Protein AF-A0A9W6IIV3-F1 (afdb_monomer_lite)

Sequence (182 aa):
MILTMTLAASLAQSWMRPPVENPAGPDISGHYAELQASGVSGCNTAGVPRTLDIHILAEPPHYRSANIGEMAYDLGEGDAPGGSFTVAGQPDRKALADGSERIGFGGGWVHTAGRYVDGITDGQLRGRVEVELDRLADGTLRLVSITRAERQNDEGVPVVTDGRLPDGTELRPFSRCGDASR

Radius of gyration: 20.46 Å; chains: 1; bounding box: 59×36×72 Å

Foldseek 3Di:
DDDDDDDDDPPPPPADDDQPPDQVDCLLAFKWFFADPVRHGPQPPPDDTWIKGWFFASADLDPVFQFGIKIWTDPDDDPLHTDMFTWGHGWDWDQDPQRWIKTKTKGAHAPDQADQDPNGGPGDGFWMWIWIWIQDPVRWIQTAWIWTGGNVGPDTDTCHHRQAGPVRDHTHTIDGPPPPDD

Secondary structure (DSSP, 8-state):
-------SSSSSTTS-PPP-SS---GGG-EEEEEPPTTS--GGG-SS---EEEEEE-SS-SSTT--EEEEEEEE--SSSS--EEEEEESPPEEEE-TTS-EEEEEEEEEESS--EEETTEEE--EEEEEEEEEEE-TTS-EEEEEEEEE-TT-SSPEEEEBTTB-TT-PBPPPEEETT----

Organism: NCBI:txid144022

Structure (mmCIF, N/CA/C/O backbone):
data_AF-A0A9W6IIV3-F1
#
_entry.id   AF-A0A9W6IIV3-F1
#
loop_
_atom_site.group_PDB
_atom_site.id
_atom_site.type_symbol
_atom_site.label_atom_id
_atom_site.label_alt_id
_atom_site.label_comp_id
_atom_site.label_asym_id
_atom_site.label_entity_id
_atom_site.label_seq_id
_atom_site.pdbx_PDB_ins_code
_atom_site.Cartn_x
_atom_site.Cartn_y
_atom_site.Cartn_z
_atom_site.occupancy
_atom_site.B_iso_or_equiv
_atom_site.auth_seq_id
_atom_site.auth_comp_id
_atom_site.auth_asym_id
_atom_site.auth_atom_id
_atom_site.pdbx_PDB_model_num
ATOM 1 N N . MET A 1 1 ? 41.850 18.085 -52.573 1.00 41.84 1 MET A N 1
ATOM 2 C CA . MET A 1 1 ? 41.629 18.820 -51.309 1.00 41.84 1 MET A CA 1
ATOM 3 C C . MET A 1 1 ? 40.527 18.106 -50.554 1.00 41.84 1 MET A C 1
ATOM 5 O O . MET A 1 1 ? 39.509 17.791 -51.151 1.00 41.84 1 MET A O 1
ATOM 9 N N . ILE A 1 2 ? 40.821 17.732 -49.314 1.00 40.38 2 ILE A N 1
ATOM 10 C CA . ILE A 1 2 ? 40.110 16.730 -48.518 1.00 40.38 2 ILE A CA 1
ATOM 11 C C . ILE A 1 2 ? 38.774 17.295 -48.021 1.00 40.38 2 ILE A C 1
ATOM 13 O O . ILE A 1 2 ? 38.748 18.313 -47.336 1.00 40.38 2 ILE A O 1
ATOM 17 N N . LEU A 1 3 ? 37.680 16.620 -48.377 1.00 44.97 3 LEU A N 1
ATOM 18 C CA . LEU A 1 3 ? 36.332 16.857 -47.874 1.00 44.97 3 LEU A CA 1
ATOM 19 C C . LEU A 1 3 ? 36.047 15.802 -46.796 1.00 44.97 3 LEU A C 1
ATOM 21 O O . LEU A 1 3 ? 35.535 14.729 -47.091 1.00 44.97 3 LEU A O 1
ATOM 25 N N . THR A 1 4 ? 36.428 16.068 -45.552 1.00 48.38 4 THR A N 1
ATOM 26 C CA . THR A 1 4 ? 36.047 15.225 -44.411 1.00 48.38 4 THR A CA 1
ATOM 27 C C . THR A 1 4 ? 35.919 16.094 -43.178 1.00 48.38 4 THR A C 1
ATOM 29 O O . THR A 1 4 ? 36.920 16.643 -42.734 1.00 48.38 4 THR A O 1
ATOM 32 N N . MET A 1 5 ? 34.705 16.197 -42.641 1.00 50.72 5 MET A N 1
ATOM 33 C CA . MET A 1 5 ? 34.384 16.149 -41.207 1.00 50.72 5 MET A CA 1
ATOM 34 C C . MET A 1 5 ? 32.991 16.737 -41.005 1.00 50.72 5 MET A C 1
ATOM 36 O O . MET A 1 5 ? 32.831 17.948 -40.942 1.00 50.72 5 MET A O 1
ATOM 40 N N . THR A 1 6 ? 31.975 15.880 -40.924 1.00 52.38 6 THR A N 1
ATOM 41 C CA . THR A 1 6 ? 30.708 16.157 -40.216 1.00 52.38 6 THR A CA 1
ATOM 42 C C . THR A 1 6 ? 29.886 14.872 -40.176 1.00 52.38 6 THR A C 1
ATOM 44 O O . THR A 1 6 ? 28.881 14.734 -40.853 1.00 52.38 6 THR A O 1
ATOM 47 N N . LEU A 1 7 ? 30.345 13.878 -39.414 1.00 45.00 7 LEU A N 1
ATOM 48 C CA . LEU A 1 7 ? 29.535 12.705 -39.060 1.00 45.00 7 LEU A CA 1
ATOM 49 C C . LEU A 1 7 ? 30.099 12.071 -37.783 1.00 45.00 7 LEU A C 1
ATOM 51 O O . LEU A 1 7 ? 30.677 10.993 -37.795 1.00 45.00 7 LEU A O 1
ATOM 55 N N . ALA A 1 8 ? 29.986 12.794 -36.670 1.00 47.94 8 ALA A N 1
ATOM 56 C CA . ALA A 1 8 ? 30.289 12.254 -35.343 1.00 47.94 8 ALA A CA 1
ATOM 57 C C . ALA A 1 8 ? 29.448 12.926 -34.242 1.00 47.94 8 ALA A C 1
ATOM 59 O O . ALA A 1 8 ? 29.956 13.196 -33.162 1.00 47.94 8 ALA A O 1
ATOM 60 N N . ALA A 1 9 ? 28.175 13.247 -34.512 1.00 44.16 9 ALA A N 1
ATOM 61 C CA . ALA A 1 9 ? 27.335 13.967 -33.543 1.00 44.16 9 ALA A CA 1
ATOM 62 C C . ALA A 1 9 ? 25.944 13.359 -33.290 1.00 44.16 9 ALA A C 1
ATOM 64 O O . ALA A 1 9 ? 25.141 13.978 -32.608 1.00 44.16 9 ALA A O 1
ATOM 65 N N . SER A 1 10 ? 25.635 12.163 -33.799 1.00 42.47 10 SER A N 1
ATOM 66 C CA . SER A 1 10 ? 24.274 11.597 -33.701 1.00 42.47 10 SER A CA 1
ATOM 67 C C . SER A 1 10 ? 24.168 10.247 -32.979 1.00 42.47 10 SER A C 1
ATOM 69 O O . SER A 1 10 ? 23.115 9.622 -33.023 1.00 42.47 10 SER A O 1
ATOM 71 N N . LEU A 1 11 ? 25.209 9.801 -32.263 1.00 43.69 11 LEU A N 1
ATOM 72 C CA . LEU A 1 11 ? 25.170 8.539 -31.496 1.00 43.69 11 LEU A CA 1
ATOM 73 C C . LEU A 1 11 ? 25.216 8.706 -29.967 1.00 43.69 11 LEU A C 1
ATOM 75 O O . LEU A 1 11 ? 25.156 7.711 -29.251 1.00 43.69 11 LEU A O 1
ATOM 79 N N . ALA A 1 12 ? 25.268 9.938 -29.451 1.00 41.34 12 ALA A N 1
ATOM 80 C CA . ALA A 1 12 ? 25.279 10.189 -28.006 1.00 41.34 12 ALA A CA 1
ATOM 81 C C . ALA A 1 12 ? 23.880 10.430 -27.396 1.00 41.34 12 ALA A C 1
ATOM 83 O O . ALA A 1 12 ? 23.737 10.399 -26.177 1.00 41.34 12 ALA A O 1
ATOM 84 N N . GLN A 1 13 ? 22.834 10.632 -28.207 1.00 41.81 13 GLN A N 1
ATOM 85 C CA . GLN A 1 13 ? 21.512 11.067 -27.722 1.00 41.81 13 GLN A CA 1
ATOM 86 C C . GLN A 1 13 ? 20.537 9.952 -27.293 1.00 41.81 13 GLN A C 1
ATOM 88 O O . GLN A 1 13 ? 19.424 10.265 -26.885 1.00 41.81 13 GLN A O 1
ATOM 93 N N . SER A 1 14 ? 20.897 8.666 -27.355 1.00 36.56 14 SER A N 1
ATOM 94 C CA . SER A 1 14 ? 19.965 7.572 -27.007 1.00 36.56 14 SER A CA 1
ATOM 95 C C . SER A 1 14 ? 20.064 7.069 -25.560 1.00 36.56 14 SER A C 1
ATOM 97 O O . SER A 1 14 ? 19.275 6.213 -25.166 1.00 36.56 14 SER A O 1
ATOM 99 N N . TRP A 1 15 ? 20.990 7.601 -24.754 1.00 44.81 15 TRP A N 1
ATOM 100 C CA . TRP A 1 15 ? 21.350 7.019 -23.449 1.00 44.81 15 TRP A CA 1
ATOM 101 C C . TRP A 1 15 ? 20.938 7.831 -22.223 1.00 44.81 15 TRP A C 1
ATOM 103 O O . TRP A 1 15 ? 21.156 7.386 -21.101 1.00 44.81 15 TRP A O 1
ATOM 113 N N . MET A 1 16 ? 20.320 8.994 -22.407 1.00 42.81 16 MET A N 1
ATOM 114 C CA . MET A 1 16 ? 19.796 9.794 -21.303 1.00 42.81 16 MET A CA 1
ATOM 115 C C . MET A 1 16 ? 18.328 10.064 -21.589 1.00 42.81 16 MET A C 1
ATOM 117 O O . MET A 1 16 ? 17.979 11.050 -22.236 1.00 42.81 16 MET A O 1
ATOM 121 N N . ARG A 1 17 ? 17.448 9.161 -21.137 1.00 53.88 17 ARG A N 1
ATOM 122 C CA . ARG A 1 17 ? 16.072 9.592 -20.885 1.00 53.88 17 ARG A CA 1
ATOM 123 C C . ARG A 1 17 ? 16.166 10.735 -19.868 1.00 53.88 17 ARG A C 1
ATOM 125 O O . ARG A 1 17 ? 16.912 10.577 -18.899 1.00 53.88 17 ARG A O 1
ATOM 132 N N . PRO A 1 18 ? 15.495 11.875 -20.100 1.00 50.59 18 PRO A N 1
ATOM 133 C CA . PRO A 1 18 ? 15.445 12.916 -19.090 1.00 50.59 18 PRO A CA 1
ATOM 134 C C . PRO A 1 18 ? 14.908 12.301 -17.787 1.00 50.59 18 PRO A C 1
ATOM 136 O O . PRO A 1 18 ? 14.045 11.416 -17.858 1.00 50.59 18 PRO A O 1
ATOM 139 N N . PRO A 1 19 ? 15.445 12.705 -16.624 1.00 52.84 19 PRO A N 1
ATOM 140 C CA . PRO A 1 19 ? 14.922 12.269 -15.337 1.00 52.84 19 PRO A CA 1
ATOM 141 C C . PRO A 1 19 ? 13.417 12.541 -15.287 1.00 52.84 19 PRO A C 1
ATOM 143 O O . PRO A 1 19 ? 12.937 13.511 -15.877 1.00 52.84 19 PRO A O 1
ATOM 146 N N . VAL A 1 20 ? 12.672 11.659 -14.621 1.00 56.41 20 VAL A N 1
ATOM 147 C CA . VAL A 1 20 ? 11.228 11.836 -14.438 1.00 56.41 20 VAL A CA 1
ATOM 148 C C . VAL A 1 20 ? 11.016 13.165 -13.711 1.00 56.41 20 VAL A C 1
ATOM 150 O O . VAL A 1 20 ? 11.442 13.323 -12.568 1.00 56.41 20 VAL A O 1
ATOM 153 N N . GLU A 1 21 ? 10.409 14.142 -14.386 1.00 40.44 21 GLU A N 1
ATOM 154 C CA . GLU A 1 21 ? 10.016 15.403 -13.759 1.00 40.44 21 GLU A CA 1
ATOM 155 C C . GLU A 1 21 ? 8.948 15.083 -12.703 1.00 40.44 21 GLU A C 1
ATOM 157 O O . GLU A 1 21 ? 7.884 14.570 -13.038 1.00 40.44 21 GLU A O 1
ATOM 162 N N . ASN A 1 22 ? 9.256 15.356 -11.430 1.00 47.47 22 ASN A N 1
ATOM 163 C CA . ASN A 1 22 ? 8.477 14.973 -10.244 1.00 47.47 22 ASN A CA 1
ATOM 164 C C . ASN A 1 22 ? 8.380 13.455 -10.018 1.00 47.47 22 ASN A C 1
ATOM 166 O O . ASN A 1 22 ? 7.324 12.863 -10.248 1.00 47.47 22 ASN A O 1
ATOM 170 N N . PRO A 1 23 ? 9.447 12.807 -9.511 1.00 52.34 23 PRO A N 1
ATOM 171 C CA . PRO A 1 23 ? 9.302 11.460 -8.982 1.00 52.34 23 PRO A CA 1
ATOM 172 C C . PRO A 1 23 ? 8.232 11.480 -7.888 1.00 52.34 23 PRO A C 1
ATOM 174 O O . PRO A 1 23 ? 8.325 12.259 -6.938 1.00 52.34 23 PRO A O 1
ATOM 177 N N . ALA A 1 24 ? 7.223 10.619 -8.008 1.00 52.44 24 ALA A N 1
ATOM 178 C CA . ALA A 1 24 ? 6.134 10.541 -7.041 1.00 52.44 24 ALA A CA 1
ATOM 179 C C . ALA A 1 24 ? 6.611 10.044 -5.661 1.00 52.44 24 ALA A C 1
ATOM 181 O O . ALA A 1 24 ? 5.833 10.085 -4.722 1.00 52.44 24 ALA A O 1
ATOM 182 N N . GLY A 1 25 ? 7.889 9.681 -5.510 1.00 57.56 25 GLY A N 1
ATOM 183 C CA . GLY A 1 25 ? 8.656 9.818 -4.271 1.00 57.56 25 GLY A CA 1
ATOM 184 C C . GLY A 1 25 ? 8.332 8.846 -3.117 1.00 57.56 25 GLY A C 1
ATOM 185 O O . GLY A 1 25 ? 7.296 8.189 -3.098 1.00 57.56 25 GLY A O 1
ATOM 186 N N . PRO A 1 26 ? 9.240 8.759 -2.121 1.00 62.16 26 PRO A N 1
ATOM 187 C CA . PRO A 1 26 ? 9.206 7.821 -0.989 1.00 62.16 26 PRO A CA 1
ATOM 188 C C . PRO A 1 26 ? 8.255 8.233 0.148 1.00 62.16 26 PRO A C 1
ATOM 190 O O . PRO A 1 26 ? 8.325 7.679 1.243 1.00 62.16 26 PRO A O 1
ATOM 193 N N . ASP A 1 27 ? 7.399 9.232 -0.053 1.00 79.19 27 ASP A N 1
ATOM 194 C CA . ASP A 1 27 ? 6.597 9.840 1.017 1.00 79.19 27 ASP A CA 1
ATOM 195 C C . ASP A 1 27 ? 5.552 8.885 1.618 1.00 79.19 27 ASP A C 1
ATOM 197 O O . ASP A 1 27 ? 5.222 9.015 2.795 1.00 79.19 27 ASP A O 1
ATOM 201 N N . ILE A 1 28 ? 5.086 7.904 0.841 1.00 86.19 28 ILE A N 1
ATOM 202 C CA . ILE A 1 28 ? 4.245 6.801 1.319 1.00 86.19 28 ILE A CA 1
ATOM 203 C C . ILE A 1 28 ? 5.037 5.566 1.743 1.00 86.19 28 ILE A C 1
ATOM 205 O O . ILE A 1 28 ? 4.452 4.627 2.278 1.00 86.19 28 ILE A O 1
ATOM 209 N N . SER A 1 29 ? 6.358 5.551 1.552 1.00 90.69 29 SER A N 1
ATOM 210 C CA . SER A 1 29 ? 7.178 4.422 1.992 1.00 90.69 29 SER A CA 1
ATOM 211 C C . SER A 1 29 ? 7.210 4.339 3.516 1.00 90.69 29 SER A C 1
ATOM 213 O O . SER A 1 29 ? 7.384 5.339 4.218 1.00 90.69 29 SER A O 1
ATOM 215 N N . GLY A 1 30 ? 7.072 3.136 4.051 1.00 92.38 30 GLY A N 1
ATOM 216 C CA . GLY A 1 30 ? 7.064 2.884 5.481 1.00 92.38 30 GLY A CA 1
ATOM 217 C C . GLY A 1 30 ? 6.462 1.532 5.825 1.00 92.38 30 GLY A C 1
ATOM 218 O O . GLY A 1 30 ? 5.860 0.869 4.983 1.00 92.38 30 GLY A O 1
ATOM 219 N N . HIS A 1 31 ? 6.622 1.165 7.090 1.00 93.38 31 HIS A N 1
ATOM 220 C CA . HIS A 1 31 ? 5.849 0.105 7.719 1.00 93.38 31 HIS A CA 1
ATOM 221 C C . HIS A 1 31 ? 4.604 0.737 8.337 1.00 93.38 31 HIS A C 1
ATOM 223 O O . HIS A 1 31 ? 4.714 1.760 9.016 1.00 93.38 31 HIS A O 1
ATOM 229 N N . TYR A 1 32 ? 3.434 0.157 8.114 1.00 94.56 32 TYR A N 1
ATOM 230 C CA . TYR A 1 32 ? 2.173 0.636 8.657 1.00 94.56 32 TYR A CA 1
ATOM 231 C C . TYR A 1 32 ? 1.413 -0.506 9.312 1.00 94.56 32 TYR A C 1
ATOM 233 O O . TYR A 1 32 ? 1.417 -1.626 8.810 1.00 94.56 32 TYR A O 1
ATOM 241 N N . ALA A 1 33 ? 0.699 -0.193 10.389 1.00 94.50 33 ALA A N 1
ATOM 242 C CA . ALA A 1 33 ? -0.200 -1.117 11.065 1.00 94.50 33 ALA A CA 1
ATOM 243 C C . ALA A 1 33 ? -1.604 -0.517 11.155 1.00 94.50 33 ALA A C 1
ATOM 245 O O . ALA A 1 33 ? -1.756 0.681 11.429 1.00 94.50 33 ALA A O 1
ATOM 246 N N . GLU A 1 34 ? -2.619 -1.355 10.950 1.00 94.88 34 GLU A N 1
ATOM 247 C CA . GLU A 1 34 ? -4.025 -0.983 11.115 1.00 94.88 34 GLU A CA 1
ATOM 248 C C . GLU A 1 34 ? -4.258 -0.397 12.517 1.00 94.88 34 GLU A C 1
ATOM 250 O O . GLU A 1 34 ? -3.758 -0.910 13.523 1.00 94.88 34 GLU A O 1
ATOM 255 N N . LEU A 1 35 ? -5.021 0.692 12.600 1.00 93.75 35 LEU A N 1
ATOM 256 C CA . LEU A 1 35 ? -5.442 1.264 13.873 1.00 93.75 35 LEU A CA 1
ATOM 257 C C . LEU A 1 35 ? -6.250 0.243 14.683 1.00 93.75 35 LEU A C 1
ATOM 259 O O . LEU A 1 35 ? -6.984 -0.585 14.146 1.00 93.75 35 LEU A O 1
ATOM 263 N N . GLN A 1 36 ? -6.175 0.336 16.003 1.00 90.50 36 GLN A N 1
ATOM 264 C CA . GLN A 1 36 ? -7.073 -0.375 16.907 1.00 90.50 36 GLN A CA 1
ATOM 265 C C . GLN A 1 36 ? -8.475 0.252 16.866 1.00 90.50 36 GLN A C 1
ATOM 267 O O . GLN A 1 36 ? -8.654 1.386 16.423 1.00 90.50 36 GLN A O 1
ATOM 272 N N . ALA A 1 37 ? -9.485 -0.447 17.393 1.00 88.94 37 ALA A N 1
ATOM 273 C CA . ALA A 1 37 ? -10.849 0.090 17.491 1.00 88.94 37 ALA A CA 1
ATOM 274 C C . ALA A 1 37 ? -10.934 1.398 18.308 1.00 88.94 37 ALA A C 1
ATOM 276 O O . ALA A 1 37 ? -11.823 2.212 18.088 1.00 88.94 37 ALA A O 1
ATOM 277 N N . SER A 1 38 ? -9.990 1.614 19.228 1.00 87.94 38 SER A N 1
ATOM 278 C CA . SER A 1 38 ? -9.837 2.849 20.004 1.00 87.94 38 SER A CA 1
ATOM 279 C C . SER A 1 38 ? -9.210 4.012 19.221 1.00 87.94 38 SER A C 1
ATOM 281 O O . SER A 1 38 ? -9.101 5.107 19.764 1.00 87.94 38 SER A O 1
ATOM 283 N N . GLY A 1 39 ? -8.752 3.783 17.984 1.00 86.38 39 GLY A N 1
ATOM 284 C CA . GLY A 1 39 ? -7.983 4.745 17.188 1.00 86.38 39 GLY A CA 1
ATOM 285 C C . GLY A 1 39 ? -6.490 4.802 17.532 1.00 86.38 39 GLY A C 1
ATOM 286 O O . GLY A 1 39 ? -5.755 5.573 16.926 1.00 86.38 39 GLY A O 1
ATOM 287 N N . VAL A 1 40 ? -6.017 3.992 18.485 1.00 88.50 40 VAL A N 1
ATOM 288 C CA . VAL A 1 40 ? -4.588 3.886 18.820 1.00 88.50 40 VAL A CA 1
ATOM 289 C C . VAL A 1 40 ? -3.850 3.104 17.734 1.00 88.50 40 VAL A C 1
ATOM 291 O O . VAL A 1 40 ? -4.388 2.149 17.177 1.00 88.50 40 VAL A O 1
ATOM 294 N N . SER A 1 41 ? -2.603 3.484 17.452 1.00 87.31 41 SER A N 1
ATOM 295 C CA . SER A 1 41 ? -1.745 2.776 16.500 1.00 87.31 41 SER A CA 1
ATOM 296 C C . SER A 1 41 ? -1.606 1.282 16.821 1.00 87.31 41 SER A C 1
ATOM 298 O O . SER A 1 41 ? -1.366 0.889 17.967 1.00 87.31 41 SER A O 1
ATOM 300 N N . GLY A 1 42 ? -1.714 0.444 15.787 1.00 88.75 42 GLY A N 1
ATOM 301 C CA . GLY A 1 42 ? -1.494 -0.997 15.882 1.00 88.75 42 GLY A CA 1
ATOM 302 C C . GLY A 1 42 ? -0.028 -1.406 16.057 1.00 88.75 42 GLY A C 1
ATOM 303 O O . GLY A 1 42 ? 0.221 -2.542 16.451 1.00 88.75 42 GLY A O 1
ATOM 304 N N . CYS A 1 43 ? 0.932 -0.501 15.838 1.00 88.94 43 CYS A N 1
ATOM 305 C CA . CYS A 1 43 ? 2.354 -0.823 15.651 1.00 88.94 43 CYS A CA 1
ATOM 306 C C . CYS A 1 43 ? 3.037 -1.556 16.816 1.00 88.94 43 CYS A C 1
ATOM 308 O O . CYS A 1 43 ? 4.005 -2.273 16.595 1.00 88.94 43 CYS A O 1
ATOM 310 N N . ASN A 1 44 ? 2.552 -1.382 18.049 1.00 82.38 44 ASN A N 1
ATOM 311 C CA . ASN A 1 44 ? 3.120 -2.014 19.249 1.00 82.38 44 ASN A CA 1
ATOM 312 C C . ASN A 1 44 ? 2.171 -3.047 19.881 1.00 82.38 44 ASN A C 1
ATOM 314 O O . ASN A 1 44 ? 2.322 -3.404 21.050 1.00 82.38 44 ASN A O 1
ATOM 318 N N . THR A 1 45 ? 1.144 -3.479 19.150 1.00 79.06 45 THR A N 1
ATOM 319 C CA . THR A 1 45 ? 0.129 -4.396 19.680 1.00 79.06 45 THR A CA 1
ATOM 320 C C . THR A 1 45 ? 0.652 -5.825 19.637 1.00 79.06 45 THR A C 1
ATOM 322 O O . THR A 1 45 ? 1.156 -6.273 18.611 1.00 79.06 45 THR A O 1
ATOM 325 N N . ALA A 1 46 ? 0.508 -6.563 20.738 1.00 67.31 46 ALA A N 1
ATOM 326 C CA . ALA A 1 46 ? 0.767 -7.998 20.737 1.00 67.31 46 ALA A CA 1
ATOM 327 C C . ALA A 1 46 ? -0.285 -8.718 19.870 1.00 67.31 46 ALA A C 1
ATOM 329 O O . ALA A 1 46 ? -1.483 -8.563 20.103 1.00 67.31 46 ALA A O 1
ATOM 330 N N . GLY A 1 47 ? 0.161 -9.496 18.883 1.00 67.69 47 GLY A N 1
ATOM 331 C CA . GLY A 1 47 ? -0.687 -10.184 17.903 1.00 67.69 47 GLY A CA 1
ATOM 332 C C . GLY A 1 47 ? -0.123 -10.053 16.486 1.00 67.69 47 GLY A C 1
ATOM 333 O O . GLY A 1 47 ? 1.003 -9.592 16.320 1.00 67.69 47 GLY A O 1
ATOM 334 N N . VAL A 1 48 ? -0.906 -10.447 15.479 1.00 62.94 48 VAL A N 1
ATOM 335 C CA . VAL A 1 48 ? -0.618 -10.178 14.059 1.00 62.94 48 VAL A CA 1
ATOM 336 C C . VAL A 1 48 ? -1.496 -8.994 13.640 1.00 62.94 48 VAL A C 1
ATOM 338 O O . VAL A 1 48 ? -2.618 -9.209 13.176 1.00 62.94 48 VAL A O 1
ATOM 341 N N . PRO A 1 49 ? -1.099 -7.731 13.912 1.00 77.06 49 PRO A N 1
ATOM 342 C CA . PRO A 1 49 ? -1.828 -6.604 13.349 1.00 77.06 49 PRO A CA 1
ATOM 343 C C . PRO A 1 49 ? -1.790 -6.722 11.826 1.00 77.06 49 PRO A C 1
ATOM 345 O O . PRO A 1 49 ? -0.810 -7.204 11.265 1.00 77.06 49 PRO A O 1
ATOM 348 N N . ARG A 1 50 ? -2.844 -6.263 11.153 1.00 92.12 50 ARG A N 1
ATOM 349 C CA . ARG A 1 50 ? -2.787 -6.119 9.700 1.00 92.12 50 ARG A CA 1
ATOM 350 C C . ARG A 1 50 ? -1.743 -5.062 9.363 1.00 92.12 50 ARG A C 1
ATOM 352 O O . ARG A 1 50 ? -1.764 -3.982 9.965 1.00 92.12 50 ARG A O 1
ATOM 359 N N . THR A 1 51 ? -0.858 -5.345 8.417 1.00 94.00 51 THR A N 1
ATOM 360 C CA . THR A 1 51 ? 0.258 -4.469 8.059 1.00 94.00 51 THR A CA 1
ATOM 361 C C . THR A 1 51 ? 0.322 -4.173 6.573 1.00 94.00 51 THR A C 1
ATOM 363 O O . THR A 1 51 ? -0.116 -4.960 5.732 1.00 94.00 51 THR A O 1
ATOM 366 N N . LEU A 1 52 ? 0.908 -3.017 6.264 1.00 94.94 52 LEU A N 1
ATOM 367 C CA . LEU A 1 52 ? 1.358 -2.639 4.931 1.00 94.94 52 LEU A CA 1
ATOM 368 C C . LEU A 1 52 ? 2.834 -2.258 5.031 1.00 94.94 52 LEU A C 1
ATOM 370 O O . LEU A 1 52 ? 3.202 -1.399 5.829 1.00 94.94 52 LEU A O 1
ATOM 374 N N . ASP A 1 53 ? 3.663 -2.860 4.198 1.00 94.50 53 ASP A N 1
ATOM 375 C CA . ASP A 1 53 ? 5.075 -2.534 4.052 1.00 94.50 53 ASP A CA 1
ATOM 376 C C . ASP A 1 53 ? 5.277 -1.982 2.653 1.00 94.50 53 ASP A C 1
ATOM 378 O O . ASP A 1 53 ? 5.112 -2.698 1.670 1.00 94.50 53 ASP A O 1
ATOM 382 N N . ILE A 1 54 ? 5.588 -0.693 2.550 1.00 94.31 54 ILE A N 1
ATOM 383 C CA . ILE A 1 54 ? 5.711 0.007 1.271 1.00 94.31 54 ILE A CA 1
ATOM 384 C C . ILE A 1 54 ? 7.136 0.529 1.147 1.00 94.31 54 ILE A C 1
ATOM 386 O O . ILE A 1 54 ? 7.607 1.291 1.993 1.00 94.31 54 ILE A O 1
ATOM 390 N N . HIS A 1 55 ? 7.814 0.162 0.067 1.00 92.88 55 HIS A N 1
ATOM 391 C CA . HIS A 1 55 ? 9.127 0.680 -0.281 1.00 92.88 55 HIS A CA 1
ATOM 392 C C . HIS A 1 55 ? 9.125 1.124 -1.742 1.00 92.88 55 HIS A C 1
ATOM 394 O O . HIS A 1 55 ? 9.028 0.288 -2.630 1.00 92.88 55 HIS A O 1
ATOM 400 N N . ILE A 1 56 ? 9.199 2.430 -2.001 1.00 90.75 56 ILE A N 1
ATOM 401 C CA . ILE A 1 56 ? 9.158 3.008 -3.350 1.00 90.75 56 ILE A CA 1
ATOM 402 C C . ILE A 1 56 ? 10.294 4.025 -3.503 1.00 90.75 56 ILE A C 1
ATOM 404 O O . ILE A 1 56 ? 10.410 4.981 -2.734 1.00 90.75 56 ILE A O 1
ATOM 408 N N . LEU A 1 57 ? 11.128 3.820 -4.516 1.00 88.19 57 LEU A N 1
ATOM 409 C CA . LEU A 1 57 ? 12.159 4.743 -4.962 1.00 88.19 57 LEU A CA 1
ATOM 410 C C . LEU A 1 57 ? 11.572 5.844 -5.841 1.00 88.19 57 LEU A C 1
ATOM 412 O O . LEU A 1 57 ? 10.558 5.686 -6.518 1.00 88.19 57 LEU A O 1
ATOM 416 N N . ALA A 1 58 ? 12.290 6.962 -5.886 1.00 85.81 58 ALA A N 1
ATOM 417 C CA . ALA A 1 58 ? 11.996 8.057 -6.797 1.00 85.81 58 ALA A CA 1
ATOM 418 C C . ALA A 1 58 ? 12.122 7.643 -8.276 1.00 85.81 58 ALA A C 1
ATOM 420 O O . ALA A 1 58 ? 11.380 8.137 -9.119 1.00 85.81 58 ALA A O 1
ATOM 421 N N . GLU A 1 59 ? 13.029 6.724 -8.601 1.00 85.19 59 GLU A N 1
ATOM 422 C CA . GLU A 1 59 ? 13.289 6.259 -9.963 1.00 85.19 59 GLU A CA 1
ATOM 423 C C . GLU A 1 59 ? 13.722 4.782 -9.977 1.00 85.19 59 GLU A C 1
ATOM 425 O O . GLU A 1 59 ? 14.100 4.252 -8.929 1.00 85.19 59 GLU A O 1
ATOM 430 N N . PRO A 1 60 ? 13.665 4.093 -11.135 1.00 87.25 60 PRO A N 1
ATOM 431 C CA . PRO A 1 60 ? 14.127 2.713 -11.227 1.00 87.25 60 PRO A CA 1
ATOM 432 C C . PRO A 1 60 ? 15.622 2.574 -10.899 1.00 87.25 60 PRO A C 1
ATOM 434 O O . PRO A 1 60 ? 16.411 3.424 -11.319 1.00 87.25 60 PRO A O 1
ATOM 437 N N . PRO A 1 61 ? 16.056 1.462 -10.274 1.00 83.12 61 PRO A N 1
ATOM 438 C CA . PRO A 1 61 ? 17.455 1.252 -9.882 1.00 83.12 61 PRO A CA 1
ATOM 439 C C . PRO A 1 61 ? 18.412 1.132 -11.084 1.00 83.12 61 PRO A C 1
ATOM 441 O O . PRO A 1 61 ? 19.631 1.205 -10.942 1.00 83.12 61 PRO A O 1
ATOM 444 N N . HIS A 1 62 ? 17.886 0.936 -12.297 1.00 81.50 62 HIS A N 1
ATOM 445 C CA . HIS A 1 62 ? 18.629 1.082 -13.548 1.00 81.50 62 HIS A CA 1
ATOM 446 C C . HIS A 1 62 ? 17.684 1.286 -14.737 1.00 81.50 62 HIS A C 1
ATOM 448 O O . HIS A 1 62 ? 16.534 0.854 -14.752 1.00 81.50 62 HIS A O 1
ATOM 454 N N . TYR A 1 63 ? 18.227 1.844 -15.818 1.00 81.31 63 TYR A N 1
ATOM 455 C CA . TYR A 1 63 ? 17.480 2.282 -17.007 1.00 81.31 63 TYR A CA 1
ATOM 456 C C . TYR A 1 63 ? 16.705 1.197 -17.782 1.00 81.31 63 TYR A C 1
ATOM 458 O O . TYR A 1 63 ? 15.940 1.525 -18.689 1.00 81.31 63 TYR A O 1
ATOM 466 N N . ARG A 1 64 ? 16.946 -0.090 -17.500 1.00 80.25 64 ARG A N 1
ATOM 467 C CA . ARG A 1 64 ? 16.287 -1.221 -18.187 1.00 80.25 64 ARG A CA 1
ATOM 468 C C . ARG A 1 64 ? 15.068 -1.756 -17.439 1.00 80.25 64 ARG A C 1
ATOM 470 O O . ARG A 1 64 ? 14.362 -2.584 -18.005 1.00 80.25 64 ARG A O 1
ATOM 477 N N . SER A 1 65 ? 14.847 -1.312 -16.205 1.00 82.81 65 SER A N 1
ATOM 478 C CA . SER A 1 65 ? 13.710 -1.722 -15.390 1.00 82.81 65 SER A CA 1
ATOM 479 C C . SER A 1 65 ? 12.711 -0.588 -15.263 1.00 82.81 65 SER A C 1
ATOM 481 O O . SER A 1 65 ? 13.078 0.585 -15.270 1.00 82.81 65 SER A O 1
ATOM 483 N N . ALA A 1 66 ? 11.442 -0.956 -15.138 1.00 86.75 66 ALA A N 1
ATOM 484 C CA . ALA A 1 66 ? 10.396 -0.055 -14.674 1.00 86.75 66 ALA A CA 1
ATOM 485 C C . ALA A 1 66 ? 10.076 -0.286 -13.188 1.00 86.75 66 ALA A C 1
ATOM 487 O O . ALA A 1 66 ? 9.210 0.398 -12.650 1.00 86.75 66 ALA A O 1
ATOM 488 N N . ASN A 1 67 ? 10.740 -1.247 -12.538 1.00 90.31 67 ASN A N 1
ATOM 489 C CA . ASN A 1 67 ? 10.517 -1.575 -11.139 1.00 90.31 67 ASN A CA 1
ATOM 490 C C . ASN A 1 67 ? 11.068 -0.441 -10.284 1.00 90.31 67 ASN A C 1
ATOM 492 O O . ASN A 1 67 ? 12.214 -0.033 -10.457 1.00 90.31 67 ASN A O 1
ATOM 496 N N . ILE A 1 68 ? 10.248 0.071 -9.381 1.00 90.62 68 ILE A N 1
ATOM 497 C CA . ILE A 1 68 ? 10.624 1.185 -8.511 1.00 90.62 68 ILE A CA 1
ATOM 498 C C . ILE A 1 68 ? 10.347 0.890 -7.046 1.00 90.62 68 ILE A C 1
ATOM 500 O O . ILE A 1 68 ? 10.523 1.769 -6.218 1.00 90.62 68 ILE A O 1
ATOM 504 N N . GLY A 1 69 ? 9.884 -0.306 -6.701 1.00 91.81 69 GLY A N 1
ATOM 505 C CA . GLY A 1 69 ? 9.531 -0.577 -5.324 1.00 91.81 69 GLY A CA 1
ATOM 506 C C . GLY A 1 69 ? 9.131 -2.006 -5.050 1.00 91.81 69 GLY A C 1
ATOM 507 O O . GLY A 1 69 ? 9.011 -2.830 -5.953 1.00 91.81 69 GLY A O 1
ATOM 508 N N . GLU A 1 70 ? 8.870 -2.264 -3.783 1.00 93.38 70 GLU A N 1
ATOM 509 C CA . GLU A 1 70 ? 8.237 -3.470 -3.285 1.00 93.38 70 GLU A CA 1
ATOM 510 C C . GLU A 1 70 ? 7.123 -3.062 -2.326 1.00 93.38 70 GLU A C 1
ATOM 512 O O . GLU A 1 70 ? 7.244 -2.098 -1.567 1.00 93.38 70 GLU A O 1
ATOM 517 N N . MET A 1 71 ? 6.017 -3.790 -2.381 1.00 93.44 71 MET A N 1
ATOM 518 C CA . MET A 1 71 ? 4.969 -3.697 -1.380 1.00 93.44 71 MET A CA 1
ATOM 519 C C . MET A 1 71 ? 4.713 -5.088 -0.832 1.00 93.44 71 MET A C 1
ATOM 521 O O . MET A 1 71 ? 4.565 -6.034 -1.605 1.00 93.44 71 MET A O 1
ATOM 525 N N . ALA A 1 72 ? 4.609 -5.201 0.485 1.00 93.81 72 ALA A N 1
ATOM 526 C CA . ALA A 1 72 ? 4.024 -6.350 1.145 1.00 93.81 72 ALA A CA 1
ATOM 527 C C . ALA A 1 72 ? 2.806 -5.925 1.961 1.00 93.81 72 ALA A C 1
ATOM 529 O O . ALA A 1 72 ? 2.671 -4.774 2.376 1.00 93.81 72 ALA A O 1
ATOM 530 N N . TYR A 1 73 ? 1.896 -6.862 2.168 1.00 93.88 73 TYR A N 1
ATOM 531 C CA . TYR A 1 73 ? 0.778 -6.674 3.071 1.00 93.88 73 TYR A CA 1
ATOM 532 C C . TYR A 1 73 ? 0.437 -7.976 3.781 1.00 93.88 73 TYR A C 1
ATOM 534 O O . TYR A 1 73 ? 0.579 -9.059 3.209 1.00 93.88 73 TYR A O 1
ATOM 542 N N . ASP A 1 74 ? -0.058 -7.848 5.002 1.00 92.94 74 ASP A N 1
ATOM 543 C CA . ASP A 1 74 ? -0.672 -8.912 5.787 1.00 92.94 74 ASP A CA 1
ATOM 544 C C . ASP A 1 74 ? -2.025 -8.389 6.275 1.00 92.94 74 ASP A C 1
ATOM 546 O O . ASP A 1 74 ? -2.088 -7.364 6.948 1.00 92.94 74 ASP A O 1
ATOM 550 N N . LEU A 1 75 ? -3.123 -9.035 5.882 1.00 92.00 75 LEU A N 1
ATOM 551 C CA . LEU A 1 75 ? -4.481 -8.597 6.223 1.00 92.00 75 LEU A CA 1
ATOM 552 C C . LEU A 1 75 ? -5.174 -9.549 7.210 1.00 92.00 75 LEU A C 1
ATOM 554 O O . LEU A 1 75 ? -6.384 -9.433 7.433 1.00 92.00 75 LEU A O 1
ATOM 558 N N . GLY A 1 76 ? -4.396 -10.405 7.878 1.00 84.12 76 GLY A N 1
ATOM 559 C CA . GLY A 1 76 ? -4.870 -11.352 8.880 1.00 84.12 76 GLY A CA 1
ATOM 560 C C . GLY A 1 76 ? -5.208 -12.732 8.310 1.00 84.12 76 GLY A C 1
ATOM 561 O O . GLY A 1 76 ? -4.874 -13.074 7.178 1.00 84.12 76 GLY A O 1
ATOM 562 N N . GLU A 1 77 ? -5.850 -13.552 9.142 1.00 70.00 77 GLU A N 1
ATOM 563 C CA . GLU A 1 77 ? -6.239 -14.924 8.798 1.00 70.00 77 GLU A CA 1
ATOM 564 C C . GLU A 1 77 ? -7.484 -14.972 7.887 1.00 70.00 77 GLU A C 1
ATOM 566 O O . GLU A 1 77 ? -8.287 -14.040 7.857 1.00 70.00 77 GLU A O 1
ATOM 571 N N . GLY A 1 78 ? -7.676 -16.091 7.178 1.00 67.69 78 GLY A N 1
ATOM 572 C CA . GLY A 1 78 ? -8.843 -16.344 6.320 1.00 67.69 78 GLY A CA 1
ATOM 573 C C . GLY A 1 78 ? -8.547 -16.226 4.821 1.00 67.69 78 GLY A C 1
ATOM 574 O O . GLY A 1 78 ? -7.433 -16.499 4.376 1.00 67.69 78 GLY A O 1
ATOM 575 N N . ASP A 1 79 ? -9.555 -15.824 4.041 1.00 64.00 79 ASP A N 1
ATOM 576 C CA . ASP A 1 79 ? -9.500 -15.739 2.568 1.00 64.00 79 ASP A CA 1
ATOM 577 C C . ASP A 1 79 ? -8.786 -14.479 2.039 1.00 64.00 79 ASP A C 1
ATOM 579 O O . ASP A 1 79 ? -8.710 -14.267 0.828 1.00 64.00 79 ASP A O 1
ATOM 583 N N . ALA A 1 80 ? -8.248 -13.638 2.926 1.00 66.69 80 ALA A N 1
ATOM 584 C CA . ALA A 1 80 ? -7.454 -12.461 2.579 1.00 66.69 80 ALA 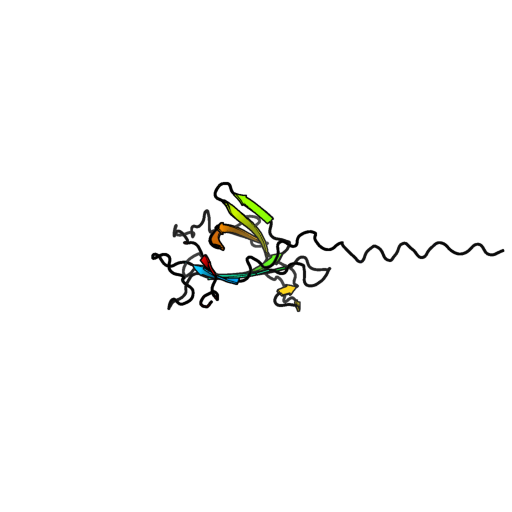A CA 1
ATOM 585 C C . ALA A 1 80 ? -5.958 -12.719 2.843 1.00 66.69 80 ALA A C 1
ATOM 587 O O . ALA A 1 80 ? -5.405 -12.198 3.81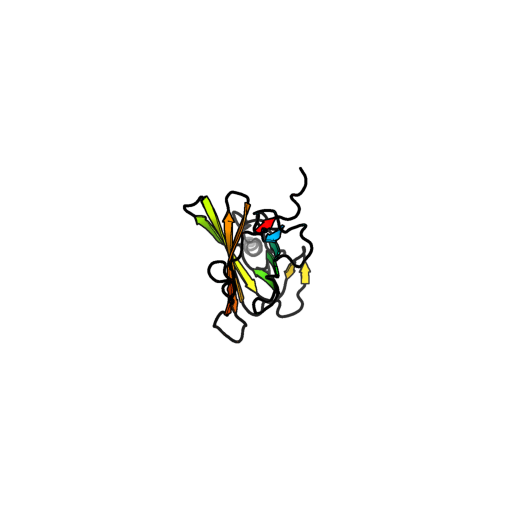3 1.00 66.69 80 ALA A O 1
ATOM 588 N N . PRO A 1 81 ? -5.274 -13.525 2.008 1.00 69.50 81 PRO A N 1
ATOM 589 C CA . PRO A 1 81 ? -3.882 -13.858 2.244 1.00 69.50 81 PRO A CA 1
ATOM 590 C C . PRO A 1 81 ? -2.999 -12.621 2.089 1.00 69.50 81 PRO A C 1
ATOM 592 O O . PRO A 1 81 ? -3.164 -11.821 1.159 1.00 69.50 81 PRO A O 1
ATOM 595 N N . GLY A 1 82 ? -1.991 -12.520 2.953 1.00 85.69 82 GLY A N 1
ATOM 596 C CA . GLY A 1 82 ? -0.882 -11.605 2.741 1.00 85.69 82 GLY A CA 1
ATOM 597 C C . GLY A 1 82 ? -0.127 -11.879 1.434 1.00 85.69 82 GLY A C 1
ATOM 598 O O . GLY A 1 82 ? -0.373 -12.841 0.695 1.00 85.69 82 GLY A O 1
ATOM 599 N N . GLY A 1 83 ? 0.806 -11.004 1.095 1.00 88.69 83 GLY A N 1
ATOM 600 C CA . GLY A 1 83 ? 1.761 -11.254 0.019 1.00 88.69 83 GLY A CA 1
ATOM 601 C C . GLY A 1 83 ? 2.582 -10.033 -0.344 1.00 88.69 83 GLY A C 1
ATOM 602 O O . GLY A 1 83 ? 2.293 -8.930 0.109 1.00 88.69 83 GLY A O 1
ATOM 603 N N . SER A 1 84 ? 3.603 -10.248 -1.173 1.00 91.31 84 SER A N 1
ATOM 604 C CA . SER A 1 84 ? 4.545 -9.217 -1.599 1.00 91.31 84 SER A CA 1
ATOM 605 C C . SER A 1 84 ? 4.753 -9.181 -3.109 1.00 91.31 84 SER A C 1
ATOM 607 O O . SER A 1 84 ? 4.933 -10.208 -3.757 1.00 91.31 84 SER A O 1
ATOM 609 N N . PHE A 1 85 ? 4.764 -7.988 -3.687 1.00 92.12 85 PHE A N 1
ATOM 610 C C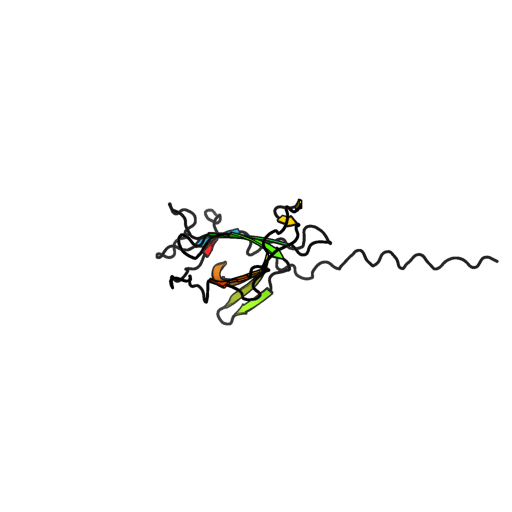A . PHE A 1 85 ? 4.940 -7.797 -5.120 1.00 92.12 85 PHE A CA 1
ATOM 611 C C . PHE A 1 85 ? 5.871 -6.624 -5.408 1.00 92.12 85 PHE A C 1
ATOM 613 O O . PHE A 1 85 ? 6.037 -5.710 -4.600 1.00 92.12 85 PHE A O 1
ATOM 620 N N . THR A 1 86 ? 6.477 -6.650 -6.589 1.00 93.38 86 THR A N 1
ATOM 621 C CA . THR A 1 86 ? 7.318 -5.557 -7.065 1.00 93.38 86 THR A CA 1
ATOM 622 C C . THR A 1 86 ? 6.430 -4.486 -7.675 1.00 93.38 86 THR A C 1
ATOM 624 O O . THR A 1 86 ? 5.651 -4.787 -8.578 1.00 93.38 86 THR A O 1
ATOM 627 N N . VAL A 1 87 ? 6.560 -3.249 -7.202 1.00 93.25 87 VAL A N 1
ATOM 628 C CA . VAL A 1 87 ? 5.892 -2.063 -7.747 1.00 93.25 87 VAL A CA 1
ATOM 629 C C . VAL A 1 87 ? 6.610 -1.638 -9.024 1.00 93.25 87 VAL A C 1
ATOM 631 O O . VAL A 1 87 ? 7.836 -1.491 -9.042 1.00 93.25 87 VAL A O 1
ATOM 634 N N . ALA A 1 88 ? 5.849 -1.435 -10.097 1.00 89.75 88 ALA A N 1
ATOM 635 C CA . ALA A 1 88 ? 6.367 -1.049 -11.401 1.00 89.75 88 ALA A CA 1
ATOM 636 C C . ALA A 1 88 ? 5.688 0.224 -11.905 1.00 89.75 88 ALA A C 1
ATOM 638 O O . ALA A 1 88 ? 4.463 0.312 -11.965 1.00 89.75 88 ALA A O 1
ATOM 639 N N . GLY A 1 89 ? 6.504 1.185 -12.335 1.00 86.81 89 GLY A N 1
ATOM 640 C CA . GLY A 1 89 ? 6.043 2.518 -12.706 1.00 86.81 89 GLY A CA 1
ATOM 641 C C . GLY A 1 89 ? 5.704 3.383 -11.492 1.00 86.81 89 GLY A C 1
ATOM 642 O O . GLY A 1 89 ? 5.526 2.891 -10.383 1.00 86.81 89 GLY A O 1
ATOM 643 N N . GLN A 1 90 ? 5.656 4.696 -11.715 1.00 85.44 90 GLN A N 1
ATOM 644 C CA . GLN A 1 90 ? 5.364 5.681 -10.672 1.00 85.44 90 GLN A CA 1
ATOM 645 C C . GLN A 1 90 ? 3.909 5.566 -10.192 1.00 85.44 90 GLN A C 1
ATOM 647 O O . GLN A 1 90 ? 3.032 5.342 -11.031 1.00 85.44 90 GLN A O 1
ATOM 652 N N . PRO A 1 91 ? 3.637 5.766 -8.888 1.00 90.06 91 PRO A N 1
ATOM 653 C CA . PRO A 1 91 ? 2.276 5.928 -8.399 1.00 90.06 91 PRO A CA 1
ATOM 654 C C . PRO A 1 91 ? 1.557 7.100 -9.077 1.00 90.06 91 PRO A C 1
ATOM 656 O O . PRO A 1 91 ? 2.124 8.187 -9.207 1.00 90.06 91 PRO A O 1
ATOM 659 N N . ASP A 1 92 ? 0.302 6.882 -9.460 1.00 91.12 92 ASP A N 1
ATOM 660 C CA . ASP A 1 92 ? -0.636 7.936 -9.836 1.00 91.12 92 ASP A CA 1
ATOM 661 C C . ASP A 1 92 ? -1.216 8.595 -8.583 1.00 91.12 92 ASP A C 1
ATOM 663 O O . ASP A 1 92 ? -1.427 7.930 -7.564 1.00 91.12 92 ASP A O 1
ATOM 667 N N . ARG A 1 93 ? -1.465 9.905 -8.648 1.00 90.69 93 ARG A N 1
ATOM 668 C CA . ARG A 1 93 ? -1.909 10.702 -7.500 1.00 90.69 93 ARG A CA 1
ATOM 669 C C . ARG A 1 93 ? -3.018 11.657 -7.878 1.00 90.69 93 ARG A C 1
ATOM 671 O O . ARG A 1 93 ? -2.928 12.391 -8.862 1.00 90.69 93 ARG A O 1
ATOM 678 N N . LYS A 1 94 ? -4.044 11.708 -7.035 1.00 93.69 94 LYS A N 1
ATOM 679 C CA . LYS A 1 94 ? -5.204 12.570 -7.232 1.00 93.69 94 LYS A CA 1
ATOM 680 C C . LYS A 1 94 ? -5.709 13.119 -5.904 1.00 93.69 94 LYS A C 1
ATOM 682 O O . LYS A 1 94 ? -6.215 12.377 -5.069 1.00 93.69 94 LYS A O 1
ATOM 687 N N . ALA A 1 95 ? -5.653 14.439 -5.748 1.00 94.69 95 ALA A N 1
ATOM 688 C CA . ALA A 1 95 ? -6.300 15.118 -4.631 1.00 94.69 95 ALA A CA 1
ATOM 689 C C . ALA A 1 95 ? -7.828 14.928 -4.682 1.00 94.69 95 ALA A C 1
ATOM 691 O O . ALA A 1 95 ? -8.450 15.047 -5.744 1.00 94.69 95 ALA A O 1
ATOM 692 N N . LEU A 1 96 ? -8.427 14.649 -3.528 1.00 95.12 96 LEU A N 1
ATOM 693 C CA . LEU A 1 96 ? -9.863 14.476 -3.343 1.00 95.12 96 LEU A CA 1
ATOM 694 C C . LEU A 1 96 ? -10.484 15.702 -2.659 1.00 95.12 96 LEU A C 1
ATOM 696 O O . LEU A 1 96 ? -9.804 16.538 -2.064 1.00 95.12 96 LEU A O 1
ATOM 700 N N . ALA A 1 97 ? -11.809 15.825 -2.765 1.00 95.38 97 ALA A N 1
ATOM 701 C CA . ALA A 1 97 ? -12.548 16.983 -2.257 1.00 95.38 97 ALA A CA 1
ATOM 702 C C . ALA A 1 97 ? -12.529 17.104 -0.721 1.00 95.38 97 ALA A C 1
ATOM 704 O O . ALA A 1 97 ? -12.731 18.195 -0.195 1.00 95.38 97 ALA A O 1
ATOM 705 N N . ASP A 1 98 ? -12.290 16.000 -0.011 1.00 92.44 98 ASP A N 1
ATOM 706 C CA . ASP A 1 98 ? -12.177 15.947 1.450 1.00 92.44 98 ASP A CA 1
ATOM 707 C C . ASP A 1 98 ? -10.760 16.271 1.964 1.00 92.44 98 ASP A C 1
ATOM 709 O O . ASP A 1 98 ? -10.510 16.218 3.167 1.00 92.44 98 ASP A O 1
ATOM 713 N N . GLY A 1 99 ? -9.837 16.628 1.063 1.00 92.31 99 GLY A N 1
ATOM 714 C CA . GLY A 1 99 ? -8.448 16.949 1.383 1.00 92.31 99 GLY A CA 1
ATOM 715 C C . GLY A 1 99 ? -7.520 15.737 1.476 1.00 92.31 99 GLY A C 1
ATOM 716 O O . GLY A 1 99 ? -6.331 15.927 1.727 1.00 92.31 99 GLY A O 1
ATOM 717 N N . SER A 1 100 ? -8.021 14.516 1.265 1.00 94.94 100 SER A N 1
ATOM 718 C CA . SER A 1 100 ? -7.175 13.329 1.114 1.00 94.94 100 SER A CA 1
ATOM 719 C C . SER A 1 100 ? -6.556 13.240 -0.289 1.00 94.94 100 SER A C 1
ATOM 721 O O . SER A 1 100 ? -6.980 13.920 -1.228 1.00 94.94 100 SER A O 1
ATOM 723 N N . GLU A 1 101 ? -5.528 12.407 -0.440 1.00 95.12 101 GLU A N 1
ATOM 724 C CA . GLU A 1 101 ? -4.899 12.095 -1.726 1.00 95.12 101 GLU A CA 1
ATOM 725 C C . GLU A 1 101 ? -5.116 10.617 -2.066 1.00 95.12 101 GLU A C 1
ATOM 727 O O . GLU A 1 101 ? -4.635 9.740 -1.351 1.00 95.12 101 GLU A O 1
ATOM 732 N N . ARG A 1 102 ? -5.805 10.337 -3.178 1.00 96.00 102 ARG A N 1
ATOM 733 C CA . ARG A 1 102 ? -5.876 8.997 -3.771 1.00 96.00 102 ARG A CA 1
ATOM 734 C C . ARG A 1 102 ? -4.544 8.690 -4.433 1.00 96.00 102 ARG A C 1
ATOM 736 O O . ARG A 1 102 ? -4.091 9.457 -5.282 1.00 96.00 102 ARG A O 1
ATOM 743 N N . ILE A 1 103 ? -3.963 7.554 -4.081 1.00 94.81 103 ILE A N 1
ATOM 744 C CA . ILE A 1 103 ? -2.711 7.055 -4.633 1.00 94.81 103 ILE A CA 1
ATOM 745 C C . ILE A 1 103 ? -2.968 5.674 -5.222 1.00 94.81 103 ILE A C 1
ATOM 747 O O . ILE A 1 103 ? -3.385 4.759 -4.511 1.00 94.81 103 ILE A O 1
ATOM 751 N N . GLY A 1 104 ? -2.730 5.543 -6.522 1.00 94.19 104 GLY A N 1
ATOM 752 C CA . GLY A 1 104 ? -2.863 4.294 -7.260 1.00 94.19 104 GLY A CA 1
ATOM 753 C C . GLY A 1 104 ? -1.501 3.812 -7.731 1.00 94.19 104 GLY A C 1
ATOM 754 O O . GLY A 1 104 ? -0.761 4.556 -8.368 1.00 94.19 104 GLY A O 1
ATOM 755 N N . PHE A 1 105 ? -1.148 2.566 -7.450 1.00 92.94 105 PHE A N 1
ATOM 756 C CA . PHE A 1 105 ? 0.039 1.951 -8.036 1.00 92.94 105 PHE A CA 1
ATOM 757 C C . PHE A 1 105 ? -0.184 0.471 -8.275 1.00 92.94 105 PHE A C 1
ATOM 759 O O . PHE A 1 105 ? -1.125 -0.147 -7.780 1.00 92.94 105 PHE A O 1
ATOM 766 N N . GLY A 1 106 ? 0.696 -0.111 -9.074 1.00 91.69 106 GLY A N 1
ATOM 767 C CA . GLY A 1 106 ? 0.601 -1.514 -9.398 1.00 91.69 106 GLY A CA 1
ATOM 768 C C . GLY A 1 106 ? 1.947 -2.115 -9.708 1.00 91.69 106 GLY A C 1
ATOM 769 O O . GLY A 1 106 ? 2.999 -1.484 -9.613 1.00 91.69 106 GLY A O 1
ATOM 770 N N . GLY A 1 107 ? 1.898 -3.384 -10.057 1.00 92.19 107 GLY A N 1
ATOM 771 C CA . GLY A 1 107 ? 3.088 -4.167 -10.268 1.00 92.19 107 GLY A CA 1
ATOM 772 C C . GLY A 1 107 ? 2.741 -5.620 -10.486 1.00 92.19 107 GLY A C 1
ATOM 773 O O . GLY A 1 107 ? 1.668 -5.942 -10.996 1.00 92.19 107 GLY A O 1
ATOM 774 N N . GLY A 1 108 ? 3.636 -6.511 -10.092 1.00 90.88 108 GLY A N 1
ATOM 775 C CA . GLY A 1 108 ? 3.413 -7.936 -10.258 1.00 90.88 108 GLY A CA 1
ATOM 776 C C . GLY A 1 108 ? 4.342 -8.777 -9.407 1.00 90.88 108 GLY A C 1
ATOM 777 O O . GLY A 1 108 ? 5.302 -8.295 -8.804 1.00 90.88 108 GLY A O 1
ATOM 778 N N . TRP A 1 109 ? 4.039 -10.066 -9.361 1.00 88.19 109 TRP A N 1
ATOM 779 C CA . TRP A 1 109 ? 4.863 -11.042 -8.667 1.00 88.19 109 TRP A CA 1
ATOM 780 C C . TRP A 1 109 ? 6.140 -11.275 -9.443 1.00 88.19 109 TRP A C 1
ATOM 782 O O . TRP A 1 109 ? 6.130 -11.294 -10.667 1.00 88.19 109 TRP A O 1
ATOM 792 N N . VAL A 1 110 ? 7.237 -11.569 -8.771 1.00 82.06 110 VAL A N 1
ATOM 793 C CA . VAL A 1 110 ? 8.465 -11.929 -9.474 1.00 82.06 110 VAL A CA 1
ATOM 794 C C . VAL A 1 110 ? 8.279 -13.298 -10.162 1.00 82.06 110 VAL A C 1
ATOM 796 O O . VAL A 1 110 ? 7.845 -14.277 -9.547 1.00 82.06 110 VAL A O 1
ATOM 799 N N . HIS A 1 111 ? 8.537 -13.364 -11.472 1.00 75.38 111 HIS A N 1
ATOM 800 C CA . HIS A 1 111 ? 8.419 -14.573 -12.298 1.00 75.38 111 HIS A CA 1
ATOM 801 C C . HIS A 1 111 ? 9.623 -15.504 -12.146 1.00 75.38 111 HIS A C 1
ATOM 803 O O . HIS A 1 111 ? 9.464 -16.720 -12.068 1.00 75.38 111 HIS A O 1
ATOM 809 N N . THR A 1 112 ? 10.814 -14.918 -12.089 1.00 71.06 112 THR A N 1
ATOM 810 C CA . THR A 1 112 ? 12.116 -15.578 -11.950 1.00 71.06 112 THR A CA 1
ATOM 811 C C . THR A 1 112 ? 12.954 -14.770 -10.977 1.00 71.06 112 THR A C 1
ATOM 813 O O . THR A 1 112 ? 12.839 -13.547 -10.997 1.00 71.06 112 THR A O 1
ATOM 816 N N . ALA A 1 113 ? 13.823 -15.410 -10.188 1.00 69.00 113 ALA A N 1
ATOM 817 C CA . ALA A 1 113 ? 14.745 -14.693 -9.306 1.00 69.00 113 ALA A CA 1
ATOM 818 C C . ALA A 1 113 ? 15.463 -13.570 -10.080 1.00 69.00 113 ALA A C 1
ATOM 820 O O . ALA A 1 113 ? 16.163 -13.829 -11.061 1.00 69.00 113 ALA A O 1
ATOM 821 N N . GLY A 1 114 ? 15.191 -12.328 -9.682 1.00 74.94 114 GLY A N 1
ATOM 822 C CA . GLY A 1 114 ? 15.779 -11.128 -10.261 1.00 74.94 114 GLY A CA 1
ATOM 823 C C . GLY A 1 114 ? 17.100 -10.770 -9.593 1.00 74.94 114 GLY A C 1
ATOM 824 O O . GLY A 1 114 ? 17.533 -11.422 -8.639 1.00 74.94 114 GLY A O 1
ATOM 825 N N . ARG A 1 115 ? 17.746 -9.706 -10.070 1.00 83.31 115 ARG A N 1
ATOM 826 C CA . ARG A 1 115 ? 18.853 -9.106 -9.324 1.00 83.31 115 ARG A CA 1
ATOM 827 C C . ARG A 1 115 ? 18.258 -8.207 -8.248 1.00 83.31 115 ARG A C 1
ATOM 829 O O . ARG A 1 115 ? 17.463 -7.330 -8.552 1.00 83.31 115 ARG A O 1
ATOM 836 N N . TYR A 1 116 ? 18.675 -8.394 -7.005 1.00 85.69 116 TYR A N 1
ATOM 837 C CA . TYR A 1 116 ? 18.323 -7.468 -5.936 1.00 85.69 116 TYR A CA 1
ATOM 838 C C . TYR A 1 116 ? 19.268 -6.261 -5.979 1.00 85.69 116 TYR A C 1
ATOM 840 O O . TYR A 1 116 ? 20.491 -6.429 -5.903 1.00 85.69 116 TYR A O 1
ATOM 848 N N . VAL A 1 117 ? 18.720 -5.062 -6.163 1.00 84.88 117 VAL A N 1
ATOM 849 C CA . VAL A 1 117 ? 19.464 -3.796 -6.230 1.00 84.88 117 VAL A CA 1
ATOM 850 C C . VAL A 1 117 ? 18.694 -2.760 -5.429 1.00 84.88 117 VAL A C 1
ATOM 852 O O . VAL A 1 117 ? 17.490 -2.629 -5.606 1.00 84.88 117 VAL A O 1
ATOM 855 N N . ASP A 1 118 ? 19.381 -2.059 -4.530 1.00 83.81 118 ASP A N 1
ATOM 856 C CA . ASP A 1 118 ? 18.796 -0.991 -3.709 1.00 83.81 118 ASP A CA 1
ATOM 857 C C . ASP A 1 118 ? 17.518 -1.398 -2.961 1.00 83.81 118 ASP A C 1
ATOM 859 O O . ASP A 1 118 ? 16.583 -0.619 -2.831 1.00 83.81 118 ASP A O 1
ATOM 863 N N . GLY A 1 119 ? 17.469 -2.638 -2.464 1.00 83.00 119 GLY A N 1
ATOM 864 C CA . GLY A 1 119 ? 16.303 -3.122 -1.726 1.00 83.00 119 GLY A CA 1
ATOM 865 C C . GLY A 1 119 ? 15.141 -3.592 -2.605 1.00 83.00 119 GLY A C 1
ATOM 866 O O . GLY A 1 119 ? 14.089 -3.911 -2.068 1.00 83.00 119 GLY A O 1
ATOM 867 N N . ILE A 1 120 ? 15.306 -3.618 -3.932 1.00 85.19 120 ILE A N 1
ATOM 868 C CA . ILE A 1 120 ? 14.239 -3.955 -4.876 1.00 85.19 120 ILE A CA 1
ATOM 869 C C . ILE A 1 120 ? 14.687 -5.061 -5.816 1.00 85.19 120 ILE A C 1
ATOM 871 O O . ILE A 1 120 ? 15.790 -5.059 -6.373 1.00 85.19 120 ILE A O 1
ATOM 875 N N . THR A 1 121 ? 13.784 -6.005 -6.040 1.00 87.38 121 THR A N 1
ATOM 876 C CA . THR A 1 121 ? 13.955 -7.037 -7.050 1.00 87.38 121 THR A CA 1
ATOM 877 C C . THR A 1 121 ? 13.778 -6.455 -8.455 1.00 87.38 121 THR A C 1
ATOM 879 O O . THR A 1 121 ? 12.666 -6.175 -8.911 1.00 87.38 121 THR A O 1
ATOM 882 N N . ASP A 1 122 ? 14.880 -6.334 -9.195 1.00 83.06 122 ASP A N 1
ATOM 883 C CA . ASP A 1 122 ? 14.841 -6.155 -10.643 1.00 83.06 122 ASP A CA 1
ATOM 884 C C . ASP A 1 122 ? 14.662 -7.514 -11.326 1.00 83.06 122 ASP A C 1
ATOM 886 O O . ASP A 1 122 ? 15.599 -8.307 -11.470 1.00 83.06 122 ASP A O 1
ATOM 890 N N . GLY A 1 123 ? 13.427 -7.809 -11.715 1.00 80.06 123 GLY A N 1
ATOM 891 C CA . GLY A 1 123 ? 13.060 -9.076 -12.322 1.00 80.06 123 GLY A CA 1
ATOM 892 C C . GLY A 1 123 ? 11.839 -8.955 -13.219 1.00 80.06 123 GLY A C 1
ATOM 893 O O . GLY A 1 123 ? 11.091 -7.977 -13.181 1.00 80.06 123 GLY A O 1
ATOM 894 N N . GLN A 1 124 ? 11.636 -9.986 -14.037 1.00 82.38 124 GLN A N 1
ATOM 895 C CA . GLN A 1 124 ? 10.425 -10.113 -14.837 1.00 82.38 124 GLN A CA 1
ATOM 896 C C . GLN A 1 124 ? 9.229 -10.357 -13.924 1.00 82.38 124 GLN A C 1
ATOM 898 O O . GLN A 1 124 ? 9.291 -11.213 -13.043 1.00 82.38 124 GLN A O 1
ATOM 903 N N . LEU A 1 125 ? 8.134 -9.644 -14.168 1.00 85.69 125 LEU A N 1
ATOM 904 C CA . LEU A 1 125 ? 6.913 -9.776 -13.384 1.00 85.69 125 LEU A CA 1
ATOM 905 C C . LEU A 1 125 ? 5.958 -10.804 -14.024 1.00 85.69 125 LEU A C 1
ATOM 907 O O . LEU A 1 125 ? 5.847 -10.909 -15.250 1.00 85.69 125 LEU A O 1
ATOM 911 N N . ARG A 1 126 ? 5.270 -11.587 -13.192 1.00 82.50 126 ARG A N 1
ATOM 912 C CA . ARG A 1 126 ? 4.156 -12.479 -13.527 1.00 82.50 126 ARG A CA 1
ATOM 913 C C . ARG A 1 126 ? 2.917 -12.031 -12.758 1.00 82.50 126 ARG A C 1
ATOM 915 O O . ARG A 1 126 ? 2.992 -11.721 -11.574 1.00 82.50 126 ARG A O 1
ATOM 922 N N . GLY A 1 127 ? 1.774 -12.049 -13.434 1.00 85.56 127 GLY A N 1
ATOM 923 C CA . GLY A 1 127 ? 0.537 -11.518 -12.871 1.00 85.56 127 GLY A CA 1
ATOM 924 C C . GLY A 1 127 ? 0.590 -10.005 -12.667 1.00 85.56 127 GLY A C 1
ATOM 925 O O . GLY A 1 127 ? 1.590 -9.350 -12.970 1.00 85.56 127 GLY A O 1
ATOM 926 N N . ARG A 1 128 ? -0.515 -9.467 -12.171 1.00 89.56 128 ARG A N 1
ATOM 927 C CA . ARG A 1 128 ? -0.700 -8.049 -11.911 1.00 89.56 128 ARG A CA 1
ATOM 928 C C . ARG A 1 128 ? -1.292 -7.869 -10.526 1.00 89.56 128 ARG A C 1
ATOM 930 O O . ARG A 1 128 ? -2.201 -8.601 -10.144 1.00 89.56 128 ARG A O 1
ATOM 937 N N . VAL A 1 129 ? -0.782 -6.891 -9.799 1.00 92.25 129 VAL A N 1
ATOM 938 C CA . VAL A 1 129 ? -1.417 -6.377 -8.590 1.00 92.25 129 VAL A CA 1
ATOM 939 C C . VAL A 1 129 ? -1.675 -4.899 -8.810 1.00 92.25 129 VAL A C 1
ATOM 941 O O . VAL A 1 129 ? -0.801 -4.189 -9.307 1.00 92.25 129 VAL A O 1
ATOM 944 N N . GLU A 1 130 ? -2.876 -4.457 -8.477 1.00 94.44 130 GLU A N 1
ATOM 945 C CA . GLU A 1 130 ? -3.266 -3.052 -8.447 1.00 94.44 130 GLU A CA 1
ATOM 946 C C . GLU A 1 130 ? -3.712 -2.712 -7.035 1.00 94.44 130 GLU A C 1
ATOM 948 O O . GLU A 1 130 ? -4.457 -3.475 -6.417 1.00 94.44 130 GLU A O 1
ATOM 953 N N . VAL A 1 131 ? -3.234 -1.583 -6.529 1.00 95.75 131 VAL A N 1
ATOM 954 C CA . VAL A 1 131 ? -3.521 -1.092 -5.188 1.00 95.75 131 VAL A CA 1
ATOM 955 C C . VAL A 1 131 ? -3.976 0.350 -5.287 1.00 95.75 131 VAL A C 1
ATOM 957 O O . VAL A 1 131 ? -3.343 1.165 -5.958 1.00 95.75 131 VAL A O 1
ATOM 960 N N . GLU 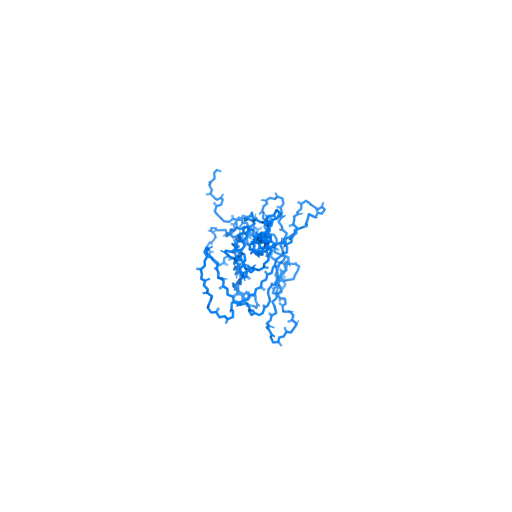A 1 132 ? -5.050 0.661 -4.571 1.00 97.25 132 GLU A N 1
ATOM 961 C CA . GLU A 1 132 ? -5.479 2.031 -4.329 1.00 97.25 132 GLU A CA 1
ATOM 962 C C . GLU A 1 132 ? -5.530 2.313 -2.831 1.00 97.25 132 GLU A C 1
ATOM 964 O O . GLU A 1 132 ? -6.059 1.527 -2.036 1.00 97.25 132 GLU A O 1
ATOM 969 N N . LEU A 1 133 ? -4.990 3.468 -2.459 1.00 96.56 133 LEU A N 1
ATOM 970 C CA . LEU A 1 133 ? -4.938 3.984 -1.099 1.00 96.56 133 LEU A CA 1
ATOM 971 C C . LEU A 1 133 ? -5.492 5.407 -1.094 1.00 96.56 133 LEU A C 1
ATOM 973 O O . LEU A 1 133 ? -5.234 6.160 -2.029 1.00 96.56 133 LEU A O 1
ATOM 977 N N . ASP A 1 134 ? -6.144 5.813 -0.013 1.00 97.12 134 ASP A N 1
ATOM 978 C CA . ASP A 1 134 ? -6.308 7.227 0.313 1.00 97.12 134 ASP A CA 1
ATOM 979 C C . ASP A 1 134 ? -5.326 7.587 1.426 1.00 97.12 134 ASP A C 1
ATOM 981 O O . ASP A 1 134 ? -5.379 7.030 2.526 1.00 97.12 134 ASP A O 1
ATOM 985 N N . ARG A 1 135 ? -4.431 8.535 1.160 1.00 95.50 135 ARG A N 1
ATOM 986 C CA . ARG A 1 135 ? -3.628 9.180 2.193 1.00 95.50 135 ARG A CA 1
ATOM 987 C C . ARG A 1 135 ? -4.450 10.298 2.814 1.00 95.50 135 ARG A C 1
ATOM 989 O O . ARG A 1 135 ? -4.775 11.286 2.155 1.00 95.50 135 ARG A O 1
ATOM 996 N N . LEU A 1 136 ? -4.790 10.136 4.086 1.00 94.94 136 LEU A N 1
ATOM 997 C CA . LEU A 1 136 ? -5.568 11.116 4.831 1.00 94.94 136 LEU A CA 1
ATOM 998 C C . LEU A 1 136 ? -4.690 12.299 5.261 1.00 94.94 136 LEU A C 1
ATOM 1000 O O . LEU A 1 136 ? -3.460 12.219 5.276 1.00 94.94 136 LEU A O 1
ATOM 1004 N N . ALA A 1 137 ? -5.332 13.408 5.635 1.00 90.75 137 ALA A N 1
ATOM 1005 C CA . ALA A 1 137 ? -4.641 14.634 6.043 1.00 90.75 137 ALA A CA 1
ATOM 1006 C C . ALA A 1 137 ? -3.737 14.450 7.280 1.00 90.75 137 ALA A C 1
ATOM 1008 O O . ALA A 1 137 ? -2.772 15.190 7.451 1.00 90.75 137 ALA A O 1
ATOM 1009 N N . ASP A 1 138 ? -4.030 13.460 8.127 1.00 90.12 138 ASP A N 1
ATOM 1010 C CA . ASP A 1 138 ? -3.221 13.087 9.294 1.00 90.12 138 ASP A CA 1
ATOM 1011 C C . ASP A 1 138 ? -2.055 12.135 8.957 1.00 90.12 138 ASP A C 1
ATOM 1013 O O . ASP A 1 138 ? -1.303 11.734 9.843 1.00 90.12 138 ASP A O 1
ATOM 1017 N N . GLY A 1 139 ? -1.888 11.779 7.680 1.00 90.00 139 GLY A N 1
ATOM 1018 C CA . GLY A 1 139 ? -0.842 10.885 7.194 1.00 90.00 139 GLY A CA 1
ATOM 1019 C C . GLY A 1 139 ? -1.158 9.395 7.326 1.00 90.00 139 GLY A C 1
ATOM 1020 O O . GLY A 1 139 ? -0.348 8.581 6.881 1.00 90.00 139 GLY A O 1
ATOM 1021 N N . THR A 1 140 ? -2.310 9.014 7.888 1.00 94.50 140 THR A N 1
ATOM 1022 C CA . THR A 1 140 ? -2.754 7.615 7.871 1.00 94.50 140 THR A CA 1
ATOM 1023 C C . THR A 1 140 ? -3.176 7.187 6.466 1.00 94.50 140 THR A C 1
ATOM 1025 O O . THR A 1 140 ? -3.569 8.004 5.628 1.00 94.50 140 THR A O 1
ATOM 1028 N N . LEU A 1 141 ? -3.082 5.885 6.197 1.00 96.19 141 LEU A N 1
ATOM 1029 C CA . LEU A 1 141 ? -3.460 5.297 4.915 1.00 96.19 141 LEU A CA 1
ATOM 1030 C C . LEU A 1 141 ? -4.764 4.523 5.058 1.00 96.19 141 LEU A C 1
ATOM 1032 O O . LEU A 1 141 ? -4.851 3.580 5.838 1.00 96.19 141 LEU A O 1
ATOM 1036 N N . ARG A 1 142 ? -5.780 4.869 4.278 1.00 96.94 142 ARG A N 1
ATOM 1037 C CA . ARG A 1 142 ? -6.964 4.030 4.104 1.00 96.94 142 ARG A CA 1
ATOM 1038 C C . ARG A 1 142 ? -6.753 3.158 2.874 1.00 96.94 142 ARG A C 1
ATOM 1040 O O . ARG A 1 142 ? -6.639 3.673 1.768 1.00 96.94 142 ARG A O 1
ATOM 1047 N N . LEU A 1 143 ? -6.712 1.844 3.064 1.00 96.56 143 LEU A N 1
ATOM 1048 C CA . LEU A 1 143 ? -6.687 0.905 1.947 1.00 96.56 143 LEU A CA 1
ATOM 1049 C C . LEU A 1 143 ? -8.058 0.910 1.265 1.00 96.56 143 LEU A C 1
ATOM 1051 O O . LEU A 1 143 ? -9.063 0.659 1.925 1.00 96.56 143 LEU A O 1
ATOM 1055 N N . VAL A 1 144 ? -8.105 1.219 -0.030 1.00 97.56 144 VAL A N 1
ATOM 1056 C CA . VAL A 1 144 ? -9.359 1.305 -0.793 1.00 97.56 144 VAL A CA 1
ATOM 1057 C C . VAL A 1 144 ? -9.601 0.005 -1.537 1.00 97.56 144 VAL A C 1
ATOM 1059 O O . VAL A 1 144 ? -10.650 -0.615 -1.374 1.00 97.56 144 VAL A O 1
ATOM 1062 N N . SER A 1 145 ? -8.618 -0.445 -2.311 1.00 96.94 145 SER A N 1
ATOM 1063 C CA . SER A 1 145 ? -8.732 -1.692 -3.056 1.00 96.94 145 SER A CA 1
ATOM 1064 C C . SER A 1 145 ? -7.390 -2.363 -3.266 1.00 96.94 145 SER A C 1
ATOM 1066 O O . SER A 1 145 ? -6.357 -1.706 -3.399 1.00 96.94 145 SER A O 1
ATOM 1068 N N . ILE A 1 146 ? -7.440 -3.689 -3.356 1.00 95.25 146 ILE A N 1
ATOM 1069 C CA . ILE A 1 146 ? -6.361 -4.508 -3.893 1.00 95.25 146 ILE A CA 1
ATOM 1070 C C . ILE A 1 146 ? -6.992 -5.503 -4.854 1.00 95.25 146 ILE A C 1
ATOM 1072 O O . ILE A 1 146 ? -7.833 -6.303 -4.442 1.00 95.25 146 ILE A O 1
ATOM 1076 N N . THR A 1 147 ? -6.543 -5.491 -6.104 1.00 93.75 147 THR A N 1
ATOM 1077 C CA . THR A 1 147 ? -6.962 -6.449 -7.131 1.00 93.75 147 THR A CA 1
ATOM 1078 C C . THR A 1 147 ? -5.748 -7.231 -7.603 1.00 93.75 147 THR A C 1
ATOM 1080 O O . THR A 1 147 ? -4.718 -6.651 -7.947 1.00 93.75 147 THR A O 1
ATOM 1083 N N . ARG A 1 148 ? -5.854 -8.562 -7.620 1.00 90.50 148 ARG A N 1
ATOM 1084 C CA . ARG A 1 148 ? -4.792 -9.470 -8.069 1.00 90.50 148 ARG A CA 1
ATOM 1085 C C . ARG A 1 148 ? -5.250 -10.253 -9.291 1.00 90.50 148 ARG A C 1
ATOM 1087 O O . ARG A 1 148 ? -6.239 -10.963 -9.216 1.00 90.50 148 ARG A O 1
A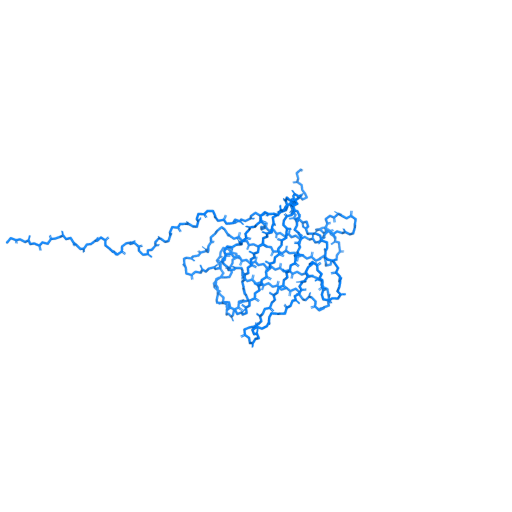TOM 1094 N N . ALA A 1 149 ? -4.501 -10.206 -10.382 1.00 88.12 149 ALA A N 1
ATOM 1095 C CA . ALA A 1 149 ? -4.712 -11.070 -11.540 1.00 88.12 149 ALA A CA 1
ATOM 1096 C C . ALA A 1 149 ? -3.504 -11.993 -11.721 1.00 88.12 149 ALA A C 1
ATOM 1098 O O . ALA A 1 149 ? -2.356 -11.539 -11.768 1.00 88.12 149 ALA A O 1
ATOM 1099 N N . GLU A 1 150 ? -3.737 -13.297 -11.840 1.00 79.75 150 GLU A N 1
ATOM 1100 C CA . GLU A 1 150 ? -2.690 -14.218 -12.277 1.00 79.75 150 GLU A CA 1
ATOM 1101 C C . GLU A 1 150 ? -2.626 -14.261 -13.801 1.00 79.75 150 GLU A C 1
ATOM 1103 O O . GLU A 1 150 ? -3.627 -14.118 -14.484 1.00 79.75 150 GLU A O 1
ATOM 1108 N N . ARG A 1 151 ? -1.441 -14.514 -14.362 1.00 67.75 151 ARG A N 1
ATOM 1109 C CA . ARG A 1 151 ? -1.200 -14.458 -15.817 1.00 67.75 151 ARG A CA 1
ATOM 1110 C C . ARG A 1 151 ? -2.102 -15.386 -16.656 1.00 67.75 151 ARG A C 1
ATOM 1112 O O . ARG A 1 151 ? -2.140 -15.234 -17.869 1.00 67.75 151 ARG A O 1
ATOM 1119 N N . GLN A 1 152 ? -2.736 -16.382 -16.041 1.00 62.38 152 GLN A N 1
ATOM 1120 C CA . GLN A 1 152 ? -3.614 -17.337 -16.727 1.00 62.38 152 GLN A CA 1
ATOM 1121 C C . GLN A 1 152 ? -5.080 -16.891 -16.762 1.00 62.38 152 GLN A C 1
ATOM 1123 O O . GLN A 1 152 ? -5.830 -17.388 -17.596 1.00 62.38 152 GLN A O 1
ATOM 1128 N N . ASN A 1 153 ? -5.464 -15.946 -15.902 1.00 60.62 153 ASN A N 1
ATOM 1129 C CA . ASN A 1 153 ? -6.829 -15.475 -15.757 1.00 60.62 153 ASN A CA 1
ATOM 1130 C C . ASN A 1 153 ? -6.804 -13.958 -15.965 1.00 60.62 153 ASN A C 1
ATOM 1132 O O . ASN A 1 153 ? -6.339 -13.219 -15.102 1.00 60.62 153 ASN A O 1
ATOM 1136 N N . ASP A 1 154 ? -7.293 -13.480 -17.110 1.00 60.91 154 ASP A N 1
ATOM 1137 C CA . ASP A 1 154 ? -7.417 -12.036 -17.375 1.00 60.91 154 ASP A CA 1
ATOM 1138 C C . ASP A 1 154 ? -8.419 -11.343 -16.420 1.00 60.91 154 ASP A C 1
ATOM 1140 O O . ASP A 1 154 ? -8.557 -10.120 -16.429 1.00 60.91 154 ASP A O 1
ATOM 1144 N N . GLU A 1 155 ? -9.110 -12.117 -15.579 1.00 78.69 155 GLU A N 1
ATOM 1145 C CA . GLU A 1 155 ? -10.020 -11.646 -14.542 1.00 78.69 155 GLU A CA 1
ATOM 1146 C C . GLU A 1 155 ? -9.269 -11.425 -13.218 1.00 78.69 155 GLU A C 1
ATOM 1148 O O . GLU A 1 155 ? -8.673 -12.340 -12.643 1.00 78.69 155 GLU A O 1
ATOM 1153 N N . GLY A 1 156 ? -9.281 -10.180 -12.739 1.00 83.50 156 GLY A N 1
ATOM 1154 C CA . GLY A 1 156 ? -8.714 -9.818 -11.445 1.00 83.50 156 GLY A CA 1
ATOM 1155 C C . GLY A 1 156 ? -9.584 -10.315 -10.291 1.00 83.50 156 GLY A C 1
ATOM 1156 O O . GLY A 1 156 ? -10.787 -10.078 -10.262 1.00 83.50 156 GLY A O 1
ATOM 1157 N N . VAL A 1 157 ? -8.961 -10.960 -9.312 1.00 88.88 157 VAL A N 1
ATOM 1158 C CA . VAL A 1 157 ? -9.572 -11.369 -8.048 1.00 88.88 157 VAL A CA 1
ATOM 1159 C C . VAL A 1 157 ? -9.420 -10.227 -7.036 1.00 88.88 157 VAL A C 1
ATOM 1161 O O . VAL A 1 157 ? -8.285 -9.849 -6.712 1.00 88.88 157 VAL A O 1
ATOM 1164 N N . PRO A 1 158 ? -10.524 -9.655 -6.526 1.00 90.69 158 PRO A N 1
ATOM 1165 C CA . PRO A 1 158 ? -10.455 -8.644 -5.484 1.00 90.69 158 PRO A CA 1
ATOM 1166 C C . PRO A 1 158 ? -10.006 -9.275 -4.161 1.00 90.69 158 PRO A C 1
ATOM 1168 O O . PRO A 1 158 ? -10.555 -10.280 -3.716 1.00 90.69 158 PRO A O 1
ATOM 1171 N N . VAL A 1 159 ? -9.011 -8.664 -3.525 1.00 91.88 159 VAL A N 1
ATOM 1172 C CA . VAL A 1 159 ? -8.583 -8.974 -2.150 1.00 91.88 159 VAL A CA 1
ATOM 1173 C C . VAL A 1 159 ? -9.171 -7.961 -1.172 1.00 91.88 159 VAL A C 1
ATOM 1175 O O . VAL A 1 159 ? -9.529 -8.314 -0.053 1.00 91.88 159 VAL A O 1
ATOM 1178 N N . VAL A 1 160 ? -9.284 -6.703 -1.604 1.00 94.81 160 VAL A N 1
ATOM 1179 C CA . VAL A 1 160 ? -9.960 -5.634 -0.866 1.00 94.81 160 VAL A CA 1
ATOM 1180 C C . VAL A 1 160 ? -10.857 -4.874 -1.830 1.00 94.81 160 VAL A C 1
ATOM 1182 O O . VAL A 1 160 ? -10.420 -4.517 -2.926 1.00 94.81 160 VAL A O 1
ATOM 1185 N N . THR A 1 161 ? -12.093 -4.608 -1.419 1.00 95.62 161 THR A N 1
ATOM 1186 C CA . THR A 1 161 ? -13.062 -3.811 -2.182 1.00 95.62 161 THR A CA 1
ATOM 1187 C C . THR A 1 161 ? -13.668 -2.759 -1.271 1.00 95.62 161 THR A C 1
ATOM 1189 O O . THR A 1 161 ? -14.217 -3.092 -0.224 1.00 95.62 161 THR A O 1
ATOM 1192 N N . ASP A 1 162 ? -13.536 -1.488 -1.646 1.00 96.19 162 ASP A N 1
ATOM 1193 C CA . ASP A 1 162 ? -14.031 -0.336 -0.885 1.00 96.19 162 ASP A CA 1
ATOM 1194 C C . ASP A 1 162 ? -13.648 -0.383 0.609 1.00 96.19 162 ASP A C 1
ATOM 1196 O O . ASP A 1 162 ? -14.469 -0.142 1.499 1.00 96.19 162 ASP A O 1
ATOM 1200 N N . GLY A 1 163 ? -12.394 -0.750 0.887 1.00 95.69 163 GLY A N 1
ATOM 1201 C CA . GLY A 1 163 ? -11.842 -0.875 2.238 1.00 95.69 163 GLY A CA 1
ATOM 1202 C C . GLY A 1 163 ? -12.375 -2.056 3.048 1.00 95.69 163 GLY A C 1
ATOM 1203 O O . GLY A 1 163 ? -12.280 -2.041 4.274 1.00 95.69 163 GLY A O 1
ATOM 1204 N N . ARG A 1 164 ? -12.946 -3.076 2.398 1.00 95.19 164 ARG A N 1
ATOM 1205 C CA . ARG A 1 164 ? -13.463 -4.288 3.049 1.00 95.19 164 ARG A CA 1
ATOM 1206 C C . ARG A 1 164 ? -12.782 -5.549 2.541 1.00 95.19 164 ARG A C 1
ATOM 1208 O O . ARG A 1 164 ? -12.463 -5.660 1.357 1.00 95.19 164 ARG A O 1
ATOM 1215 N N . LEU A 1 165 ? -12.584 -6.492 3.457 1.00 93.56 165 LEU A N 1
ATOM 1216 C CA . LEU A 1 165 ? -12.157 -7.858 3.162 1.00 93.56 165 LEU A CA 1
ATOM 1217 C C . LEU A 1 165 ? -13.316 -8.687 2.571 1.00 93.56 165 LEU A C 1
ATOM 1219 O O . LEU A 1 165 ? -14.476 -8.278 2.688 1.00 93.56 165 LEU A O 1
ATOM 1223 N N . PRO A 1 166 ? -13.041 -9.866 1.974 1.00 91.19 166 PRO A N 1
ATOM 1224 C CA . PRO A 1 166 ? -14.072 -10.710 1.358 1.00 91.19 166 PRO A CA 1
ATOM 1225 C C . PRO A 1 166 ? -15.171 -11.180 2.323 1.00 91.19 166 PRO A C 1
ATOM 1227 O O . PRO A 1 166 ? -16.303 -11.410 1.905 1.00 91.19 166 PRO A O 1
ATOM 1230 N N . ASP A 1 167 ? -14.860 -11.286 3.616 1.00 91.19 167 ASP A N 1
ATOM 1231 C CA . ASP A 1 167 ? -15.813 -11.631 4.679 1.00 91.19 167 ASP A CA 1
ATOM 1232 C C . ASP A 1 167 ? -16.698 -10.444 5.121 1.00 91.19 167 ASP A C 1
ATOM 1234 O O . ASP A 1 167 ? -17.546 -10.585 6.003 1.00 91.19 167 ASP A O 1
ATOM 1238 N N . GLY A 1 168 ? -16.512 -9.268 4.512 1.00 91.75 168 GLY A N 1
ATOM 1239 C CA . GLY A 1 168 ? -17.209 -8.027 4.839 1.00 91.75 168 GLY A CA 1
ATOM 1240 C C . GLY A 1 168 ? -16.556 -7.211 5.956 1.00 91.75 168 GLY A C 1
ATOM 1241 O O . GLY A 1 168 ? -17.064 -6.135 6.284 1.00 91.75 168 GLY 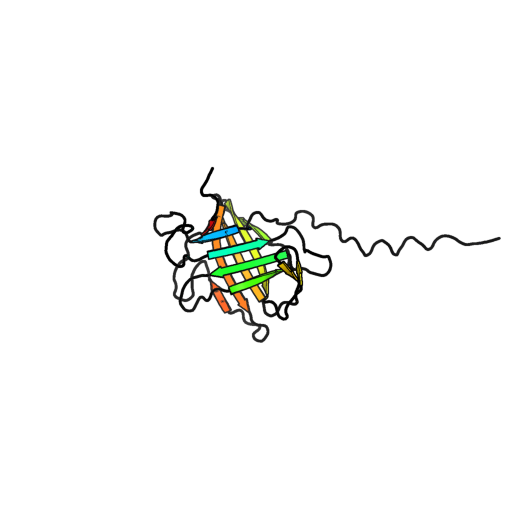A O 1
ATOM 1242 N N . THR A 1 169 ? -15.438 -7.667 6.530 1.00 91.75 169 THR A N 1
ATOM 1243 C CA . THR A 1 169 ? -14.722 -6.927 7.572 1.00 91.75 169 THR A CA 1
ATOM 1244 C C . THR A 1 169 ? -14.199 -5.603 7.024 1.00 91.75 169 THR A C 1
ATOM 1246 O O . THR A 1 169 ? -13.394 -5.574 6.093 1.00 91.75 169 THR A O 1
ATOM 1249 N N . GLU A 1 170 ? -14.629 -4.497 7.630 1.00 94.25 170 GLU A N 1
ATOM 1250 C CA . GLU A 1 170 ? -14.135 -3.157 7.312 1.00 94.25 170 GLU A CA 1
ATOM 1251 C C . GLU A 1 170 ? -12.746 -2.927 7.908 1.00 94.25 170 GLU A C 1
ATOM 1253 O O . GLU A 1 170 ? -12.517 -3.136 9.105 1.00 94.25 170 GLU A O 1
ATOM 1258 N N . LEU A 1 171 ? -11.823 -2.492 7.053 1.00 94.50 171 LEU A N 1
ATOM 1259 C CA . LEU A 1 171 ? -10.467 -2.130 7.427 1.00 94.50 171 LEU A CA 1
ATOM 1260 C C . LEU A 1 171 ? -10.444 -0.708 7.978 1.00 94.50 171 LEU A C 1
ATOM 1262 O O . LEU A 1 171 ? -10.951 0.238 7.370 1.00 94.50 171 LEU A O 1
ATOM 1266 N N . ARG A 1 172 ? -9.805 -0.545 9.132 1.00 95.56 172 ARG A N 1
ATOM 1267 C CA . ARG A 1 172 ? -9.501 0.775 9.683 1.00 95.56 172 ARG A CA 1
ATOM 1268 C C . ARG A 1 172 ? -8.296 1.381 8.950 1.00 95.56 172 ARG A C 1
ATOM 1270 O O . ARG A 1 172 ? -7.542 0.662 8.292 1.00 95.56 172 ARG A O 1
ATOM 1277 N N . PRO A 1 173 ? -8.083 2.705 9.056 1.00 96.44 173 PRO A N 1
ATOM 1278 C CA . PRO A 1 173 ? -6.864 3.322 8.552 1.00 96.44 173 PRO A CA 1
ATOM 1279 C C . PRO A 1 173 ? -5.608 2.680 9.153 1.00 96.44 173 PRO A C 1
ATOM 1281 O O . PRO A 1 173 ? -5.632 2.147 10.262 1.00 96.44 173 PRO A O 1
ATOM 1284 N N . PHE A 1 174 ? -4.506 2.765 8.425 1.00 95.88 174 PHE A N 1
ATOM 1285 C CA . PHE A 1 174 ? -3.199 2.255 8.795 1.00 95.88 174 PHE A CA 1
ATOM 1286 C C . PHE A 1 174 ? -2.311 3.423 9.220 1.00 95.88 174 PHE A C 1
ATOM 1288 O O . PHE A 1 174 ? -2.102 4.381 8.474 1.00 95.88 174 PHE A O 1
ATOM 1295 N N . SER A 1 175 ? -1.790 3.346 10.439 1.00 94.75 175 SER A N 1
ATOM 1296 C CA . SER A 1 175 ? -0.838 4.315 10.983 1.00 94.75 175 SER A CA 1
ATOM 1297 C C . SER A 1 175 ? 0.590 3.895 10.679 1.00 94.75 175 SER A C 1
ATOM 1299 O O . SER A 1 175 ? 0.903 2.706 10.748 1.00 94.75 175 SER A O 1
ATOM 1301 N N . ARG A 1 176 ? 1.459 4.865 10.394 1.00 93.06 176 ARG A N 1
ATOM 1302 C CA . ARG A 1 176 ? 2.881 4.606 10.177 1.00 93.06 176 ARG A CA 1
ATOM 1303 C C . ARG A 1 176 ? 3.554 4.172 11.477 1.00 93.06 176 ARG A C 1
ATOM 1305 O O . ARG A 1 176 ? 3.398 4.803 12.522 1.00 93.06 176 ARG A O 1
ATOM 1312 N N . CYS A 1 177 ? 4.327 3.103 11.397 1.00 90.44 177 CYS A N 1
ATOM 1313 C CA . CYS A 1 177 ? 5.151 2.592 12.475 1.00 90.44 177 CYS A CA 1
ATOM 1314 C C . CYS A 1 177 ? 6.546 3.209 12.409 1.00 90.44 177 CYS A C 1
ATOM 1316 O O . CYS A 1 177 ? 7.105 3.400 11.331 1.00 90.44 177 CYS A O 1
ATOM 1318 N N . GLY A 1 178 ? 7.116 3.515 13.574 1.00 79.69 178 GLY A N 1
ATOM 1319 C CA . GLY A 1 178 ? 8.412 4.193 13.674 1.00 79.69 178 GLY A CA 1
ATOM 1320 C C . GLY A 1 178 ? 8.334 5.687 14.001 1.00 79.69 178 GLY A C 1
ATOM 1321 O O . GLY A 1 178 ? 9.365 6.258 14.336 1.00 79.69 178 GLY A O 1
ATOM 1322 N N . ASP A 1 179 ? 7.136 6.286 14.048 1.00 57.09 179 ASP A N 1
ATOM 1323 C CA . ASP A 1 179 ? 6.917 7.655 14.558 1.00 57.09 179 ASP A CA 1
ATOM 1324 C C . ASP A 1 179 ? 6.636 7.692 16.078 1.00 57.09 179 ASP A C 1
ATOM 1326 O O . ASP A 1 179 ? 6.093 8.652 16.619 1.00 57.09 179 ASP A O 1
ATOM 1330 N N . ALA A 1 180 ? 7.038 6.654 16.818 1.00 39.41 180 ALA A N 1
ATOM 1331 C CA . ALA A 1 180 ? 6.964 6.628 18.278 1.00 39.41 180 ALA A CA 1
ATOM 1332 C C . ALA A 1 180 ? 8.238 7.214 18.913 1.00 39.41 180 ALA A C 1
ATOM 1334 O O . ALA A 1 180 ? 8.902 6.527 19.683 1.00 39.41 180 ALA A O 1
ATOM 1335 N N . SER A 1 181 ? 8.637 8.434 18.533 1.00 34.16 181 SER A N 1
ATOM 1336 C CA . SER A 1 181 ? 9.492 9.343 19.330 1.00 34.16 181 SER A CA 1
ATOM 1337 C C . SER A 1 181 ? 10.012 10.525 18.503 1.00 34.16 181 SER A C 1
ATOM 1339 O O . SER A 1 181 ? 11.076 10.439 17.893 1.00 34.16 181 SER A O 1
ATOM 1341 N N . ARG A 1 182 ? 9.324 11.667 18.586 1.00 34.66 182 ARG A N 1
ATOM 1342 C CA . ARG A 1 182 ? 9.952 12.956 18.920 1.00 34.66 182 ARG A CA 1
ATOM 1343 C C . ARG A 1 182 ? 8.995 13.798 19.744 1.00 34.66 182 ARG A C 1
ATOM 1345 O O . ARG A 1 182 ? 7.811 13.867 19.359 1.00 34.66 182 ARG A O 1
#

pLDDT: mean 81.09, std 17.41, range [34.16, 97.56]